Protein AF-A0A8S3A3T6-F1 (afdb_monomer)

Secondary structure (DSSP, 8-state):
--S---------TT-TT---HHHHHHHHHHHHHH-SEEEEEEESS--HHHHHHHHHHHHHHHH--S---SS-EEEEEEET-S---HHHHHHHHHHHHHHHHHTT-BTTBB--GGGEEE---S-EEEPPSTT-TTSPPEEE---------

Nearest PDB structures (foldseek):
  7e5a-assembly1_B  TM=6.640E-01  e=2.568E-02  Homo sapiens
  7qtt-assembly1_N  TM=4.941E-01  e=3.388E+00  Homo sapiens
  5l7l-assembly1_A  TM=3.842E-01  e=5.665E+00  Dehalococcoides mccartyi BTF08
  8x2l-assembly1_B  TM=3.879E-01  e=7.325E+00  Homo sapiens
  7c7a-assembly1_J  TM=3.694E-01  e=8.329E+00  Saccharomyces cerevisiae S288C

Structure (mmCIF, N/CA/C/O backbone):
data_AF-A0A8S3A3T6-F1
#
_entry.id   AF-A0A8S3A3T6-F1
#
loop_
_atom_site.group_PDB
_atom_site.id
_atom_site.type_symbol
_atom_site.label_atom_id
_atom_site.label_alt_id
_atom_site.label_comp_id
_atom_site.label_asym_id
_atom_site.label_entity_id
_atom_site.label_seq_id
_atom_site.pdbx_PDB_ins_code
_atom_site.Cartn_x
_atom_site.Cartn_y
_atom_site.Cartn_z
_atom_site.occupancy
_atom_site.B_iso_or_equiv
_atom_site.auth_seq_id
_atom_site.auth_comp_id
_atom_site.auth_asym_id
_atom_site.auth_atom_id
_atom_site.pdbx_PDB_model_num
ATOM 1 N N . ASP A 1 1 ? -7.242 -22.668 9.723 1.00 53.28 1 ASP A N 1
ATOM 2 C CA . ASP A 1 1 ? -8.070 -23.139 8.603 1.00 53.28 1 ASP A CA 1
ATOM 3 C C . ASP A 1 1 ? -8.891 -21.990 8.065 1.00 53.28 1 ASP A C 1
ATOM 5 O O . ASP A 1 1 ? -9.533 -21.298 8.845 1.00 53.28 1 ASP A O 1
ATOM 9 N N . PHE A 1 2 ? -8.773 -21.725 6.766 1.00 68.12 2 PHE A N 1
ATOM 10 C CA . PHE A 1 2 ? -9.638 -20.788 6.054 1.00 68.12 2 PHE A CA 1
ATOM 11 C C . PHE A 1 2 ? -10.527 -21.615 5.136 1.00 68.12 2 PHE A C 1
ATOM 13 O O . PHE A 1 2 ? -10.007 -22.382 4.328 1.00 68.12 2 PHE A O 1
ATOM 20 N N . ASP A 1 3 ? -11.840 -21.450 5.248 1.00 84.44 3 ASP A N 1
ATOM 21 C CA . ASP A 1 3 ? -12.781 -22.205 4.417 1.00 84.44 3 ASP A CA 1
ATOM 22 C C . ASP A 1 3 ? -12.805 -21.681 2.971 1.00 84.44 3 ASP A C 1
ATOM 24 O O . ASP A 1 3 ? -13.040 -22.442 2.035 1.00 84.44 3 ASP A O 1
ATOM 28 N N . TYR A 1 4 ? -12.511 -20.386 2.780 1.00 89.62 4 TYR A N 1
ATOM 29 C CA . TYR A 1 4 ? -12.504 -19.716 1.479 1.00 89.62 4 TYR A CA 1
ATOM 30 C C . TYR A 1 4 ? -11.440 -18.614 1.419 1.00 89.62 4 TYR A C 1
ATOM 32 O O . TYR A 1 4 ? -11.256 -17.858 2.373 1.00 89.62 4 TYR A O 1
ATOM 40 N N . ILE A 1 5 ? -10.775 -18.492 0.267 1.00 91.75 5 ILE A N 1
ATOM 41 C CA . ILE A 1 5 ? -9.868 -17.385 -0.055 1.00 91.75 5 ILE A CA 1
ATOM 42 C C . ILE A 1 5 ? -10.550 -16.532 -1.125 1.00 91.75 5 ILE A C 1
ATOM 44 O O . ILE A 1 5 ? -10.860 -17.026 -2.208 1.00 91.75 5 ILE A O 1
ATOM 48 N N . MET A 1 6 ? -10.784 -15.254 -0.824 1.00 92.81 6 MET A N 1
ATOM 49 C CA . MET A 1 6 ? -11.282 -14.272 -1.787 1.00 92.81 6 MET A CA 1
ATOM 50 C C . MET A 1 6 ? -10.114 -13.425 -2.284 1.00 92.81 6 MET A C 1
ATOM 52 O O . MET A 1 6 ? -9.384 -12.847 -1.481 1.00 92.81 6 MET A O 1
ATOM 56 N N . ILE A 1 7 ? -9.963 -13.336 -3.604 1.00 94.81 7 ILE A N 1
ATOM 57 C CA . ILE A 1 7 ? -8.962 -12.489 -4.255 1.00 94.81 7 ILE A CA 1
ATOM 58 C C . ILE A 1 7 ? -9.709 -11.371 -4.972 1.00 94.81 7 ILE A C 1
ATOM 60 O O . ILE A 1 7 ? -10.606 -11.636 -5.771 1.00 94.81 7 ILE A O 1
ATOM 64 N N . ILE A 1 8 ? -9.346 -10.130 -4.661 1.00 94.50 8 ILE A N 1
ATOM 65 C CA . ILE A 1 8 ? -9.855 -8.937 -5.332 1.00 94.50 8 ILE A CA 1
ATOM 66 C C . ILE A 1 8 ? -8.700 -8.380 -6.152 1.00 94.50 8 ILE A C 1
ATOM 68 O O . ILE A 1 8 ? -7.690 -7.969 -5.585 1.00 94.50 8 ILE A O 1
ATOM 72 N N . ASP A 1 9 ? -8.858 -8.384 -7.469 1.00 92.00 9 ASP A N 1
ATOM 73 C CA . ASP A 1 9 ? -7.919 -7.745 -8.381 1.00 92.00 9 ASP A CA 1
ATOM 74 C C . ASP A 1 9 ? -8.478 -6.387 -8.813 1.00 92.00 9 ASP A C 1
ATOM 76 O O . ASP A 1 9 ? -9.647 -6.276 -9.197 1.00 92.00 9 ASP A O 1
ATOM 80 N N . THR A 1 10 ? -7.665 -5.342 -8.692 1.00 89.12 10 THR A N 1
ATOM 81 C CA . THR A 1 10 ? -8.074 -3.964 -8.971 1.00 89.12 10 THR A CA 1
ATOM 82 C C . THR A 1 10 ? -7.145 -3.337 -9.993 1.00 89.12 10 THR A C 1
ATOM 84 O O . THR A 1 10 ? -5.945 -3.229 -9.755 1.00 89.12 10 THR A O 1
ATOM 87 N N . GLU A 1 11 ? -7.714 -2.840 -11.085 1.00 80.50 11 GLU A N 1
ATOM 88 C CA . GLU A 1 11 ? -6.982 -2.140 -12.140 1.00 80.50 11 GLU A CA 1
ATOM 89 C C . GLU A 1 11 ? -7.053 -0.614 -11.972 1.00 80.50 11 GLU A C 1
ATOM 91 O O . GLU A 1 11 ? -8.098 -0.059 -11.619 1.00 80.50 11 GLU A O 1
ATOM 96 N N . GLY A 1 12 ? -5.968 0.077 -12.334 1.00 65.88 12 GLY A N 1
ATOM 97 C CA . GLY A 1 12 ? -6.031 1.494 -12.713 1.00 65.88 12 GLY A CA 1
ATOM 98 C C . GLY A 1 12 ? -6.004 2.543 -11.597 1.00 65.88 12 GLY A C 1
ATOM 99 O O . GLY A 1 12 ? -6.518 3.638 -11.818 1.00 65.88 12 GLY A O 1
ATOM 100 N N . LEU A 1 13 ? -5.384 2.263 -10.446 1.00 70.12 13 LEU A N 1
ATOM 101 C CA . LEU A 1 13 ? -5.111 3.302 -9.442 1.00 70.12 13 LEU A CA 1
ATOM 102 C C . LEU A 1 13 ? -4.164 4.380 -9.999 1.00 70.12 13 LEU A C 1
ATOM 104 O O . LEU A 1 13 ? -3.124 4.058 -10.574 1.00 70.12 13 LEU A O 1
ATOM 108 N N . LEU A 1 14 ? -4.489 5.657 -9.771 1.00 65.12 14 LEU A N 1
ATOM 109 C CA . LEU A 1 14 ? -3.686 6.834 -10.133 1.00 65.12 14 LEU A CA 1
ATOM 110 C C . LEU A 1 14 ? -3.376 6.955 -11.638 1.00 65.12 14 LEU A C 1
ATOM 112 O O . LEU A 1 14 ? -2.388 7.586 -12.025 1.00 65.12 14 LEU A O 1
ATOM 116 N N . GLY A 1 15 ? -4.206 6.358 -12.496 1.00 63.78 15 GLY A N 1
ATOM 117 C CA . GLY A 1 15 ? -4.046 6.439 -13.945 1.00 63.78 15 GLY A CA 1
ATOM 118 C C . GLY A 1 15 ? -4.244 7.866 -14.463 1.00 63.78 15 GLY A C 1
ATOM 119 O O . GLY A 1 15 ? -5.247 8.506 -14.164 1.00 63.78 15 GLY A O 1
ATOM 120 N N . VAL A 1 16 ? -3.315 8.350 -15.296 1.00 56.22 16 VAL A N 1
ATOM 121 C CA . VAL A 1 16 ? -3.368 9.696 -15.913 1.00 56.22 16 VAL A CA 1
ATOM 122 C C . VAL A 1 16 ? -4.637 9.898 -16.754 1.00 56.22 16 VAL A C 1
ATOM 124 O O . VAL A 1 16 ? -5.108 11.020 -16.905 1.00 56.22 16 VAL A O 1
ATOM 127 N N . GLU A 1 17 ? -5.212 8.811 -17.271 1.00 56.53 17 GLU A N 1
ATOM 128 C CA . GLU A 1 17 ? -6.411 8.835 -18.116 1.00 56.53 17 GLU A CA 1
ATOM 129 C C . GLU A 1 17 ? -7.727 8.955 -17.331 1.00 56.53 17 GLU A C 1
ATOM 131 O O . GLU A 1 17 ? -8.784 9.137 -17.934 1.00 56.53 17 GLU A O 1
ATOM 136 N N . ARG A 1 18 ? -7.694 8.862 -15.994 1.00 58.00 18 ARG A N 1
ATOM 137 C CA . ARG A 1 18 ? -8.879 9.017 -15.142 1.00 58.00 18 ARG A CA 1
ATOM 138 C C . ARG A 1 18 ? -8.795 10.332 -14.375 1.00 58.00 18 ARG A C 1
ATOM 140 O O . ARG A 1 18 ? -8.003 10.483 -13.452 1.00 58.00 18 ARG A O 1
ATOM 147 N N . GLU A 1 19 ? -9.648 11.287 -14.740 1.00 59.81 19 GLU A N 1
ATOM 148 C CA . GLU A 1 19 ? -9.739 12.584 -14.049 1.00 59.81 19 GLU A CA 1
ATOM 149 C C . GLU A 1 19 ? -10.332 12.471 -12.628 1.00 59.81 19 GLU A C 1
ATOM 151 O O . GLU A 1 19 ? -10.165 13.380 -11.810 1.00 59.81 19 GLU A O 1
ATOM 156 N N . ASP A 1 20 ? -10.995 11.355 -12.302 1.00 75.31 20 ASP A N 1
ATOM 157 C CA . ASP A 1 20 ? -11.703 11.179 -11.033 1.00 75.31 20 ASP A CA 1
ATOM 158 C C . ASP A 1 20 ? -10.838 10.527 -9.941 1.00 75.31 20 ASP A C 1
ATOM 160 O O . ASP A 1 20 ? -10.837 9.312 -9.730 1.00 75.31 20 ASP A O 1
ATOM 164 N N . LYS A 1 21 ? -10.142 11.372 -9.175 1.00 76.12 21 LYS A N 1
ATOM 165 C CA . LYS A 1 21 ? -9.374 10.963 -7.987 1.00 76.12 21 LYS A CA 1
ATOM 166 C C . LYS A 1 21 ? -10.244 10.439 -6.839 1.00 76.12 21 LYS A C 1
ATOM 168 O O . LYS A 1 21 ? -9.706 9.823 -5.918 1.00 76.12 21 LYS A O 1
ATOM 173 N N . GLU A 1 22 ? -11.550 10.715 -6.814 1.00 82.12 22 GLU A N 1
ATOM 174 C CA . GLU A 1 22 ? -12.421 10.166 -5.771 1.00 82.12 22 GLU A CA 1
ATOM 175 C C . GLU A 1 22 ? -12.692 8.685 -5.986 1.00 82.12 22 GLU A C 1
ATOM 177 O O . GLU A 1 22 ? -12.786 7.946 -5.005 1.00 82.12 22 GLU A O 1
ATOM 182 N N . PHE A 1 23 ? -12.785 8.246 -7.241 1.00 84.81 23 PHE A N 1
ATOM 183 C CA . PHE A 1 23 ? -12.968 6.836 -7.561 1.00 84.81 23 PHE A CA 1
ATOM 184 C C . PHE A 1 23 ? -11.854 5.977 -6.947 1.00 84.81 23 PHE A C 1
ATOM 186 O O . PHE A 1 23 ? -12.144 5.040 -6.203 1.00 84.81 23 PHE A O 1
ATOM 193 N N . ASP A 1 24 ? -10.593 6.355 -7.167 1.00 84.44 24 ASP A N 1
ATOM 194 C CA . ASP A 1 24 ? -9.431 5.638 -6.628 1.00 84.44 24 ASP A CA 1
ATOM 195 C C . ASP A 1 24 ? -9.449 5.594 -5.100 1.00 84.44 24 ASP A C 1
ATOM 197 O O . ASP A 1 24 ? -9.215 4.550 -4.495 1.00 84.44 24 ASP A O 1
ATOM 201 N N . ARG A 1 25 ? -9.801 6.713 -4.455 1.00 87.56 25 ARG A N 1
ATOM 202 C CA . ARG A 1 25 ? -9.928 6.772 -2.991 1.00 87.56 25 ARG A CA 1
ATOM 203 C C . ARG A 1 25 ? -11.007 5.826 -2.481 1.00 87.56 25 ARG A C 1
ATOM 205 O O . ARG A 1 25 ? -10.781 5.126 -1.500 1.00 87.56 25 ARG A O 1
ATOM 212 N N . ARG A 1 26 ? -12.173 5.785 -3.133 1.00 89.44 26 ARG A N 1
ATOM 213 C CA . ARG A 1 26 ? -13.272 4.882 -2.754 1.00 89.44 26 ARG A CA 1
ATOM 214 C C . ARG A 1 26 ? -12.880 3.421 -2.956 1.00 89.44 26 ARG A C 1
ATOM 216 O O . ARG A 1 26 ? -13.207 2.597 -2.107 1.00 89.44 26 ARG A O 1
ATOM 223 N N . LEU A 1 27 ? -12.154 3.114 -4.030 1.00 90.81 27 LEU A N 1
ATOM 224 C CA . LEU A 1 27 ? -11.655 1.771 -4.312 1.00 90.81 27 LEU A CA 1
ATOM 2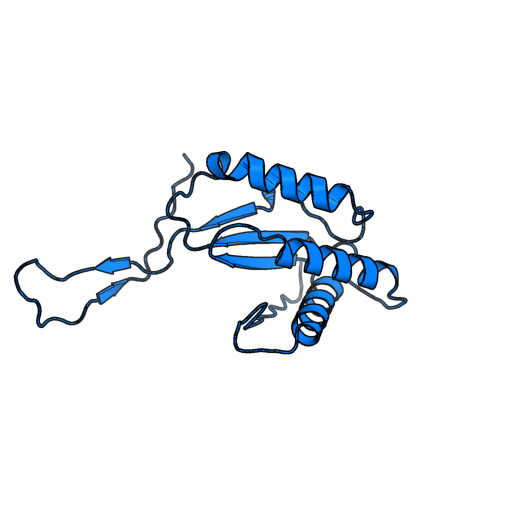25 C C . LEU A 1 27 ? -10.632 1.319 -3.262 1.00 90.81 27 LEU A C 1
ATOM 227 O O . LEU A 1 27 ? -10.777 0.240 -2.696 1.00 90.81 27 LEU A O 1
ATOM 231 N N . VAL A 1 28 ? -9.651 2.165 -2.934 1.00 90.88 28 VAL A N 1
ATOM 232 C CA . VAL A 1 28 ? -8.656 1.871 -1.889 1.00 90.88 28 VAL A CA 1
ATOM 233 C C . VAL A 1 28 ? -9.317 1.728 -0.522 1.00 90.88 28 VAL A C 1
ATOM 235 O O . VAL A 1 28 ? -9.027 0.772 0.196 1.00 90.88 28 VAL A O 1
ATOM 238 N N . LEU A 1 29 ? -10.244 2.624 -0.173 1.00 91.69 29 LEU A N 1
ATOM 239 C CA . LEU A 1 29 ? -11.015 2.534 1.066 1.00 91.69 29 LEU A CA 1
ATOM 240 C C . LEU A 1 29 ? -11.801 1.221 1.148 1.00 91.69 29 LEU A C 1
ATOM 242 O O . LEU A 1 29 ? -11.778 0.564 2.187 1.00 91.69 29 LEU A O 1
ATOM 246 N N . PHE A 1 30 ? -12.462 0.822 0.058 1.00 92.50 30 PHE A N 1
ATOM 247 C CA . PHE A 1 30 ? -13.174 -0.450 -0.023 1.00 92.50 30 PHE A CA 1
ATOM 248 C C . PHE A 1 30 ? -12.226 -1.630 0.208 1.00 92.50 30 PHE A C 1
ATOM 250 O O . PHE A 1 30 ? -12.487 -2.439 1.096 1.00 92.50 30 PHE A O 1
ATOM 257 N N . CYS A 1 31 ? -11.099 -1.693 -0.511 1.00 93.69 31 CYS A N 1
ATOM 258 C CA . CYS A 1 31 ? -10.113 -2.763 -0.358 1.00 93.69 31 CYS A CA 1
ATOM 259 C C . CYS A 1 31 ? -9.590 -2.861 1.080 1.00 93.69 31 CYS A C 1
ATOM 261 O O . CYS A 1 31 ? -9.534 -3.960 1.629 1.00 93.69 31 CYS A O 1
ATOM 263 N N . LEU A 1 32 ? -9.274 -1.731 1.717 1.00 92.56 32 LEU A N 1
ATOM 264 C CA . LEU A 1 32 ? -8.836 -1.705 3.115 1.00 92.56 32 LEU A CA 1
ATOM 265 C C . LEU A 1 32 ? -9.945 -2.128 4.091 1.00 92.56 32 LEU A C 1
ATOM 267 O O . LEU A 1 32 ? -9.662 -2.757 5.105 1.00 92.56 32 LEU A O 1
ATOM 271 N N . ALA A 1 33 ? -11.207 -1.800 3.811 1.00 93.12 33 ALA A N 1
ATOM 272 C CA . ALA A 1 33 ? -12.320 -2.143 4.692 1.00 93.12 33 ALA A CA 1
ATOM 273 C C . ALA A 1 33 ? -12.676 -3.639 4.668 1.00 93.12 33 ALA A C 1
ATOM 275 O O . ALA A 1 33 ? -13.151 -4.160 5.678 1.00 93.12 33 ALA A O 1
ATOM 276 N N . VAL A 1 34 ? -12.485 -4.326 3.536 1.00 93.81 34 VAL A N 1
ATOM 277 C CA . VAL A 1 34 ? -12.968 -5.709 3.343 1.00 93.81 34 VAL A CA 1
ATOM 278 C C . VAL A 1 34 ? -11.871 -6.773 3.341 1.00 93.81 34 VAL A C 1
ATOM 280 O O . VAL A 1 34 ? -12.188 -7.960 3.407 1.00 93.81 34 VAL A O 1
ATOM 283 N N . SER A 1 35 ? -10.597 -6.382 3.269 1.00 94.88 35 SER A N 1
ATOM 284 C CA . SER A 1 35 ? -9.486 -7.325 3.093 1.00 94.88 35 SER A CA 1
ATOM 285 C C . SER A 1 35 ? -8.683 -7.505 4.375 1.00 94.88 35 SER A C 1
ATOM 287 O O . SER A 1 35 ? -8.401 -6.544 5.077 1.00 94.88 35 SER A O 1
ATOM 289 N N . HIS A 1 36 ? -8.250 -8.733 4.656 1.00 93.62 36 HIS A N 1
ATOM 290 C CA . HIS A 1 36 ? -7.269 -9.016 5.717 1.00 93.62 36 HIS A CA 1
ATOM 291 C C . HIS A 1 36 ? -5.846 -8.647 5.292 1.00 93.62 36 HIS A C 1
ATOM 293 O O . HIS A 1 36 ? -5.021 -8.263 6.119 1.00 93.62 36 HIS A O 1
ATOM 299 N N . LEU A 1 37 ? -5.582 -8.752 3.991 1.00 93.88 37 LEU A N 1
ATOM 300 C CA . LEU A 1 37 ? -4.313 -8.443 3.362 1.00 93.88 37 LEU A CA 1
ATOM 301 C C . LEU A 1 37 ? -4.584 -7.615 2.108 1.00 93.88 37 LEU A C 1
ATOM 303 O O . LEU A 1 37 ? -5.431 -7.983 1.296 1.00 93.88 37 LEU A O 1
ATOM 307 N N . VAL A 1 38 ? -3.863 -6.508 1.953 1.00 94.12 38 VAL A N 1
ATOM 308 C CA . VAL A 1 38 ? -3.924 -5.638 0.775 1.00 94.12 38 VAL A CA 1
ATOM 309 C C . VAL A 1 38 ? -2.531 -5.542 0.171 1.00 94.12 38 VAL A C 1
ATOM 311 O O . VAL A 1 38 ? -1.567 -5.251 0.874 1.00 94.12 38 VAL A O 1
ATOM 314 N N . ILE A 1 39 ? -2.426 -5.771 -1.136 1.00 93.12 39 ILE A N 1
ATOM 315 C CA . ILE A 1 39 ? -1.170 -5.658 -1.880 1.00 93.12 39 ILE A CA 1
ATOM 316 C C . ILE A 1 39 ? -1.233 -4.396 -2.731 1.00 93.12 39 ILE A C 1
ATOM 318 O O . ILE A 1 39 ? -2.042 -4.292 -3.648 1.00 93.12 39 ILE A O 1
ATOM 322 N N . VAL A 1 40 ? -0.360 -3.440 -2.440 1.00 90.00 40 VAL A N 1
ATOM 323 C CA . VAL A 1 40 ? -0.178 -2.232 -3.239 1.00 90.00 40 VAL A CA 1
ATOM 324 C C . VAL A 1 40 ? 0.987 -2.466 -4.190 1.00 90.00 40 VAL A C 1
ATOM 326 O O . VAL A 1 40 ? 2.153 -2.364 -3.809 1.00 90.00 40 VAL A O 1
ATOM 329 N N . ASN A 1 41 ? 0.663 -2.811 -5.434 1.00 87.88 41 ASN A N 1
ATOM 330 C CA . ASN A 1 41 ? 1.641 -2.972 -6.502 1.00 87.88 41 ASN A CA 1
ATOM 331 C C . ASN A 1 41 ? 1.906 -1.635 -7.192 1.00 87.88 41 ASN A C 1
ATOM 333 O O . ASN A 1 41 ? 0.979 -0.979 -7.665 1.00 87.88 41 ASN A O 1
ATOM 337 N N . MET A 1 42 ? 3.172 -1.238 -7.270 1.00 82.75 42 MET A N 1
ATOM 338 C CA . MET A 1 42 ? 3.545 0.046 -7.843 1.00 82.75 42 MET A CA 1
ATOM 339 C C . MET A 1 42 ? 4.904 0.001 -8.534 1.00 82.75 42 MET A C 1
ATOM 341 O O . MET A 1 42 ? 5.826 -0.675 -8.089 1.00 82.75 42 MET A O 1
ATOM 345 N N . ILE A 1 43 ? 5.034 0.751 -9.626 1.00 79.44 43 ILE A N 1
ATOM 346 C CA . ILE A 1 43 ? 6.301 0.926 -10.341 1.00 79.44 43 ILE A CA 1
ATOM 347 C C . ILE A 1 43 ? 6.984 2.186 -9.805 1.00 79.44 43 ILE A C 1
ATOM 349 O O . ILE A 1 43 ? 6.359 3.242 -9.710 1.00 79.44 43 ILE A O 1
ATOM 353 N N . GLY A 1 44 ? 8.278 2.089 -9.495 1.00 71.88 44 GLY A N 1
ATOM 354 C CA . GLY A 1 44 ? 9.082 3.231 -9.054 1.00 71.88 44 GLY A CA 1
ATOM 355 C C . GLY A 1 44 ? 9.138 3.402 -7.535 1.00 71.88 44 GLY A C 1
ATOM 356 O O . GLY A 1 44 ? 9.309 2.435 -6.794 1.00 71.88 44 GLY A O 1
ATOM 357 N N . GLU A 1 45 ? 9.106 4.646 -7.067 1.00 68.62 45 GLU A N 1
ATOM 358 C CA . GLU A 1 45 ? 9.224 5.003 -5.648 1.00 68.62 45 GLU A CA 1
ATOM 359 C C . GLU A 1 45 ? 7.872 5.376 -5.055 1.00 68.62 45 GLU A C 1
ATOM 361 O O . GLU A 1 45 ? 6.982 5.857 -5.761 1.00 68.62 45 GLU A O 1
ATOM 366 N N . VAL A 1 46 ? 7.717 5.163 -3.747 1.00 68.56 46 VAL A N 1
ATOM 367 C CA . VAL A 1 46 ? 6.511 5.585 -3.031 1.00 68.56 46 VAL A CA 1
ATOM 368 C C . VAL A 1 46 ? 6.416 7.100 -3.104 1.00 68.56 46 VAL A C 1
ATOM 370 O O . VAL A 1 46 ? 7.221 7.825 -2.524 1.00 68.56 46 VAL A O 1
ATOM 373 N N . ASN A 1 47 ? 5.432 7.572 -3.862 1.00 71.12 47 ASN A N 1
ATOM 374 C CA . ASN A 1 47 ? 5.206 8.989 -4.069 1.00 71.12 47 ASN A CA 1
ATOM 375 C C . ASN A 1 47 ? 4.287 9.569 -2.979 1.00 71.12 47 ASN A C 1
ATOM 377 O O . ASN A 1 47 ? 3.500 8.866 -2.340 1.00 71.12 47 ASN A O 1
ATOM 381 N N . GLU A 1 48 ? 4.347 10.889 -2.792 1.00 75.50 48 GLU A N 1
ATOM 382 C CA . GLU A 1 48 ? 3.488 11.599 -1.828 1.00 75.50 48 GLU A CA 1
ATOM 383 C C . GLU A 1 48 ? 1.986 11.433 -2.141 1.00 75.50 48 GLU A C 1
ATOM 385 O O . GLU A 1 48 ? 1.143 11.560 -1.251 1.00 75.50 48 GLU A O 1
ATOM 390 N N . SER A 1 49 ? 1.631 11.102 -3.391 1.00 77.56 49 SER A N 1
ATOM 391 C CA . SER A 1 49 ? 0.245 10.841 -3.799 1.00 77.56 49 SER A CA 1
ATOM 392 C C . SER A 1 49 ? -0.322 9.591 -3.123 1.00 77.56 49 SER A C 1
ATOM 394 O O . SER A 1 49 ? -1.407 9.647 -2.544 1.00 77.56 49 SER A O 1
ATOM 396 N N . LEU A 1 50 ? 0.417 8.478 -3.150 1.00 78.81 50 LEU A N 1
ATOM 397 C CA . LEU A 1 50 ? 0.021 7.231 -2.498 1.00 78.81 50 LEU A CA 1
ATOM 398 C C . LEU A 1 50 ? -0.069 7.408 -0.981 1.00 78.81 50 LEU A C 1
ATOM 400 O O . LEU A 1 50 ? -1.049 6.984 -0.371 1.00 78.81 50 LEU A O 1
ATOM 404 N N . LYS A 1 51 ? 0.899 8.113 -0.386 1.00 79.94 51 LYS A N 1
ATOM 405 C CA . LYS A 1 51 ? 0.874 8.468 1.038 1.00 79.94 51 LYS A CA 1
ATOM 406 C C . LYS A 1 51 ? -0.388 9.250 1.402 1.00 79.94 51 LYS A C 1
ATOM 408 O O . LYS A 1 51 ? -1.120 8.844 2.297 1.00 79.94 51 LYS A O 1
ATOM 413 N N . THR A 1 52 ? -0.688 10.318 0.664 1.00 82.75 52 THR A N 1
ATOM 414 C CA . THR A 1 52 ? -1.890 11.135 0.895 1.00 82.75 52 THR A CA 1
ATOM 415 C C . THR A 1 52 ? -3.167 10.303 0.770 1.00 82.75 52 THR A C 1
ATOM 417 O O . THR A 1 52 ? -4.084 10.440 1.577 1.00 82.75 52 THR A O 1
ATOM 420 N N . MET A 1 53 ? -3.234 9.419 -0.229 1.00 85.50 53 MET A N 1
ATOM 421 C CA . MET A 1 53 ? -4.386 8.548 -0.445 1.00 85.50 53 MET A CA 1
ATOM 422 C C . MET A 1 53 ? -4.600 7.579 0.722 1.00 85.50 53 MET A C 1
ATOM 424 O O . MET A 1 53 ? -5.723 7.469 1.210 1.00 85.50 53 MET A O 1
ATOM 428 N N . LEU A 1 54 ? -3.540 6.923 1.200 1.00 84.75 54 LEU A N 1
ATOM 429 C CA . LEU A 1 54 ? -3.619 5.993 2.328 1.00 84.75 54 LEU A CA 1
ATOM 430 C C . LEU A 1 54 ? -4.023 6.695 3.626 1.00 84.75 54 LEU A C 1
ATOM 432 O O . LEU A 1 54 ? -4.900 6.190 4.325 1.00 84.75 54 LEU A O 1
ATOM 436 N N . THR A 1 55 ? -3.461 7.874 3.907 1.00 84.44 55 THR A N 1
ATOM 437 C CA . THR A 1 55 ? -3.847 8.682 5.073 1.00 84.44 55 THR A CA 1
ATOM 438 C C . THR A 1 55 ? -5.339 9.017 5.043 1.00 84.44 55 THR A C 1
ATOM 440 O O . THR A 1 55 ? -6.052 8.734 6.002 1.00 84.44 55 THR A O 1
ATOM 443 N N . LEU A 1 56 ? -5.848 9.530 3.916 1.00 86.31 56 LEU A N 1
ATOM 444 C CA . LEU A 1 56 ? -7.270 9.870 3.773 1.00 86.31 56 LEU A CA 1
ATOM 445 C C . LEU A 1 56 ? -8.188 8.650 3.923 1.00 86.31 56 LEU A C 1
ATOM 447 O O . LEU A 1 56 ? -9.261 8.742 4.525 1.00 86.31 56 LEU A O 1
ATOM 451 N N . CYS A 1 57 ? -7.786 7.504 3.369 1.00 88.69 57 CYS A N 1
ATOM 452 C CA . CYS A 1 57 ? -8.571 6.279 3.481 1.00 88.69 57 CYS A CA 1
ATOM 453 C C . CYS A 1 57 ? -8.613 5.786 4.927 1.00 88.69 57 CYS A C 1
ATOM 455 O O . CYS A 1 57 ? -9.675 5.420 5.416 1.00 88.69 57 CYS A O 1
ATOM 457 N N . ALA A 1 58 ? -7.497 5.826 5.644 1.00 85.25 58 ALA A N 1
ATOM 458 C CA . ALA A 1 58 ? -7.458 5.417 7.038 1.00 85.25 58 ALA A CA 1
ATOM 459 C C . ALA A 1 58 ? -8.254 6.346 7.967 1.00 85.25 58 ALA A C 1
ATOM 461 O O . ALA A 1 58 ? -8.974 5.857 8.840 1.00 85.25 58 ALA A O 1
ATOM 462 N N . ASP A 1 59 ? -8.212 7.660 7.736 1.00 85.38 59 ASP A N 1
ATOM 463 C CA . ASP A 1 59 ? -9.084 8.612 8.435 1.00 85.38 59 ASP A CA 1
ATOM 464 C C . ASP A 1 59 ? -10.565 8.303 8.170 1.00 85.38 59 ASP A C 1
ATOM 466 O O . ASP A 1 59 ? -11.394 8.338 9.083 1.00 85.38 59 ASP A O 1
ATOM 470 N N . SER A 1 60 ? -10.899 7.929 6.932 1.00 88.62 60 SER A N 1
ATOM 471 C CA . SER A 1 60 ? -12.256 7.515 6.559 1.00 88.62 60 SER A CA 1
ATOM 472 C C . SER A 1 60 ? -12.660 6.203 7.245 1.00 88.62 60 SER A C 1
ATOM 474 O O . SER A 1 60 ? -13.775 6.100 7.756 1.00 88.62 60 SER A O 1
ATOM 476 N N . LEU A 1 61 ? -11.752 5.223 7.351 1.00 87.25 61 LEU A N 1
ATOM 477 C CA . LEU A 1 61 ? -11.976 3.970 8.089 1.00 87.25 61 LEU A CA 1
ATOM 478 C C . LEU A 1 61 ? -12.248 4.208 9.578 1.00 87.25 61 LEU A C 1
ATOM 480 O O . LEU A 1 61 ? -13.035 3.476 10.180 1.00 87.25 61 LEU A O 1
ATOM 484 N N . LYS A 1 62 ? -11.612 5.220 10.180 1.00 84.44 62 LYS A N 1
ATOM 485 C CA . LYS A 1 62 ? -11.838 5.599 11.582 1.00 84.44 62 LYS A CA 1
ATOM 486 C C . LYS A 1 62 ? -13.252 6.139 11.811 1.00 84.44 62 LYS A C 1
ATOM 488 O O . LYS A 1 62 ? -13.813 5.933 12.882 1.00 84.44 62 LYS A O 1
ATOM 493 N N . GLN A 1 63 ? -13.827 6.806 10.811 1.00 85.44 63 GLN A N 1
ATOM 494 C CA . GLN A 1 63 ? -15.166 7.406 10.871 1.00 85.44 63 GLN A CA 1
ATOM 495 C C . GLN A 1 63 ? -16.286 6.443 10.447 1.00 85.44 63 GLN A C 1
ATOM 497 O O . GLN A 1 63 ? -17.465 6.723 10.668 1.00 85.44 63 GLN A O 1
ATOM 502 N N . MET A 1 64 ? -15.943 5.311 9.831 1.00 83.44 64 MET A N 1
ATOM 503 C CA . MET A 1 64 ? -16.914 4.313 9.395 1.00 83.44 64 MET A CA 1
ATOM 504 C C . MET A 1 64 ? -17.564 3.601 10.589 1.00 83.44 64 MET A C 1
ATOM 506 O O . MET A 1 64 ? -16.945 2.772 11.249 1.00 83.44 64 MET A O 1
ATOM 510 N N . ASN A 1 65 ? -18.858 3.849 10.800 1.00 77.50 65 ASN A N 1
ATOM 511 C CA . ASN A 1 65 ? -19.699 3.142 11.777 1.00 77.50 65 ASN A CA 1
ATOM 512 C C . ASN A 1 65 ? -20.299 1.843 11.205 1.00 77.50 65 ASN A C 1
ATOM 514 O O . ASN A 1 65 ? -21.487 1.569 11.365 1.00 77.50 65 ASN A O 1
ATOM 518 N N . VAL A 1 66 ? -19.495 1.054 10.492 1.00 83.06 66 VAL A N 1
ATOM 519 C CA . VAL A 1 66 ? -19.922 -0.220 9.893 1.00 83.06 66 VAL A CA 1
ATOM 520 C C . VAL A 1 66 ? -18.905 -1.319 10.173 1.00 83.06 66 VAL A C 1
ATOM 522 O O . VAL A 1 66 ? -17.742 -1.044 10.471 1.00 83.06 66 VAL A O 1
ATOM 525 N N . ASN A 1 67 ? -19.341 -2.574 10.049 1.00 85.31 67 ASN A N 1
ATOM 526 C CA . ASN A 1 67 ? -18.445 -3.721 10.150 1.00 85.31 67 ASN A CA 1
ATOM 527 C C . ASN A 1 67 ? -17.397 -3.668 9.035 1.00 85.31 67 ASN A C 1
ATOM 529 O O . ASN A 1 67 ? -17.730 -3.522 7.859 1.00 85.31 67 ASN A O 1
ATOM 533 N N . ARG A 1 68 ? -16.135 -3.816 9.427 1.00 89.62 68 ARG A N 1
ATOM 534 C CA . ARG A 1 68 ? -14.973 -3.876 8.543 1.00 89.62 68 ARG A CA 1
ATOM 535 C C . ARG A 1 68 ? -13.942 -4.829 9.122 1.00 89.62 68 ARG A C 1
ATOM 537 O O . ARG A 1 68 ? -13.999 -5.155 10.310 1.00 89.62 68 ARG A O 1
ATOM 544 N N . VAL A 1 69 ? -12.987 -5.232 8.299 1.00 89.06 69 VAL A N 1
ATOM 545 C CA . VAL A 1 69 ? -11.831 -5.982 8.774 1.00 89.06 69 VAL A CA 1
ATOM 546 C C . VAL A 1 69 ? -11.027 -5.098 9.737 1.00 89.06 69 VAL A C 1
ATOM 548 O O . VAL A 1 69 ? -10.702 -3.951 9.401 1.00 89.06 69 VAL A O 1
ATOM 551 N N . PRO A 1 70 ? -10.736 -5.584 10.956 1.00 83.44 70 PRO A N 1
ATOM 552 C CA . PRO A 1 70 ? -9.893 -4.854 11.883 1.00 83.44 70 PRO A CA 1
ATOM 553 C C . PRO A 1 70 ? -8.454 -4.883 11.369 1.00 83.44 70 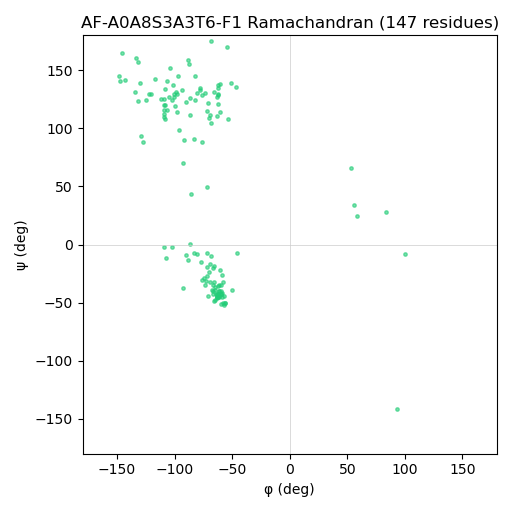PRO A C 1
ATOM 555 O O . PRO A 1 70 ? -7.875 -5.951 11.203 1.00 83.44 70 PRO A O 1
ATOM 558 N N . GLN A 1 71 ? -7.891 -3.697 11.143 1.00 88.94 71 GLN A N 1
ATOM 559 C CA . GLN A 1 71 ? -6.463 -3.492 10.903 1.00 88.94 71 GLN A CA 1
ATOM 560 C C . GLN A 1 71 ? -5.862 -4.369 9.772 1.00 88.94 71 GLN A C 1
ATOM 562 O O . GLN A 1 71 ? -5.012 -5.215 10.045 1.00 88.94 71 GLN A O 1
ATOM 567 N N . PRO A 1 72 ? -6.272 -4.175 8.498 1.00 91.62 72 PRO A N 1
ATOM 568 C CA . PRO A 1 72 ? -5.677 -4.854 7.341 1.00 91.62 72 PRO A CA 1
ATOM 569 C C . PRO A 1 72 ? -4.150 -4.741 7.307 1.00 91.62 72 PRO A C 1
ATOM 571 O O . PRO A 1 72 ? -3.607 -3.655 7.522 1.00 91.62 72 PRO A O 1
ATOM 574 N N . ILE A 1 73 ? -3.471 -5.834 6.953 1.00 92.12 73 ILE A N 1
ATOM 575 C CA . ILE A 1 73 ? -2.026 -5.833 6.692 1.00 92.12 73 ILE A CA 1
ATOM 576 C C . ILE A 1 73 ? -1.794 -5.346 5.263 1.00 92.12 73 ILE A C 1
ATOM 578 O O . ILE A 1 73 ? -2.334 -5.921 4.316 1.00 92.12 73 ILE A O 1
ATOM 582 N N . VAL A 1 74 ? -0.986 -4.301 5.088 1.00 91.38 74 VAL A N 1
ATOM 583 C CA . VAL A 1 74 ? -0.694 -3.745 3.760 1.00 91.38 74 VAL A CA 1
ATOM 584 C C . VAL A 1 74 ? 0.731 -4.080 3.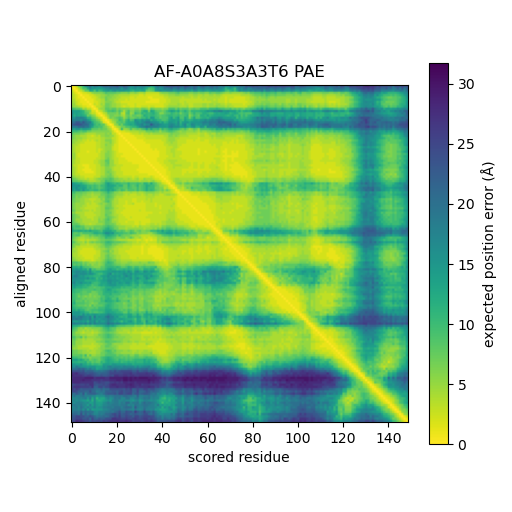354 1.00 91.38 74 VAL A C 1
ATOM 586 O O . VAL A 1 74 ? 1.681 -3.664 4.007 1.00 91.38 74 VAL A O 1
ATOM 589 N N . HIS A 1 75 ? 0.864 -4.797 2.241 1.00 91.88 75 HIS A N 1
ATOM 590 C CA . HIS A 1 75 ? 2.134 -5.082 1.588 1.00 91.88 75 HIS A CA 1
ATOM 591 C C . HIS A 1 75 ? 2.366 -4.121 0.427 1.00 91.88 75 HIS A C 1
ATOM 593 O O . HIS A 1 75 ? 1.503 -3.962 -0.434 1.00 91.88 75 HIS A O 1
ATOM 599 N N . PHE A 1 76 ? 3.552 -3.524 0.363 1.00 88.50 76 PHE A N 1
ATOM 600 C CA . PHE A 1 76 ? 3.979 -2.691 -0.757 1.00 88.50 76 PHE A CA 1
ATOM 601 C C . PHE A 1 76 ? 4.928 -3.474 -1.650 1.00 88.50 76 PHE A C 1
ATOM 603 O O . PHE A 1 76 ? 5.966 -3.949 -1.193 1.00 88.50 76 PHE A O 1
ATOM 610 N N . ILE A 1 77 ? 4.588 -3.575 -2.931 1.00 88.50 77 ILE A N 1
ATOM 611 C CA . ILE A 1 77 ? 5.415 -4.217 -3.948 1.00 88.50 77 ILE A CA 1
ATOM 612 C C . ILE A 1 77 ? 5.988 -3.128 -4.853 1.00 88.50 77 ILE A C 1
ATOM 614 O O . ILE A 1 77 ? 5.275 -2.532 -5.662 1.00 88.50 77 ILE A O 1
ATOM 618 N N . LEU A 1 78 ? 7.287 -2.878 -4.710 1.00 85.44 78 LEU A N 1
ATOM 619 C CA . LEU A 1 78 ? 8.078 -2.005 -5.569 1.00 85.44 78 LEU A CA 1
ATOM 620 C C . LEU A 1 78 ? 8.513 -2.804 -6.800 1.00 85.44 78 LEU A C 1
ATOM 622 O O . LEU A 1 78 ? 9.533 -3.494 -6.799 1.00 85.44 78 LEU A O 1
ATOM 626 N N . ASN A 1 79 ? 7.690 -2.745 -7.836 1.00 83.75 79 ASN A N 1
ATOM 627 C CA . ASN A 1 79 ? 7.811 -3.556 -9.034 1.00 83.75 79 ASN A CA 1
ATOM 628 C C . ASN A 1 79 ? 8.734 -2.9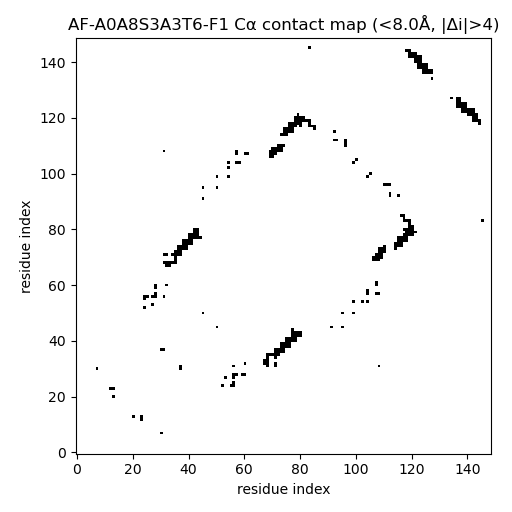06 -10.078 1.00 83.75 79 ASN A C 1
ATOM 630 O O . ASN A 1 79 ? 8.900 -1.683 -10.118 1.00 83.75 79 ASN A O 1
ATOM 634 N N . GLN A 1 80 ? 9.312 -3.738 -10.947 1.00 79.06 80 GLN A N 1
ATOM 635 C CA . GLN A 1 80 ? 10.231 -3.351 -12.022 1.00 79.06 80 GLN A CA 1
ATOM 636 C C . GLN A 1 80 ? 11.450 -2.556 -11.532 1.00 79.06 80 GLN A C 1
ATOM 638 O O . GLN A 1 80 ? 11.960 -1.674 -12.228 1.00 79.06 80 GLN A O 1
ATOM 643 N N . LYS A 1 81 ? 11.938 -2.864 -10.328 1.00 75.12 81 LYS A N 1
ATOM 644 C CA . LYS A 1 81 ? 13.155 -2.247 -9.804 1.00 75.12 81 LYS A CA 1
ATOM 645 C C . LYS A 1 81 ? 14.377 -2.865 -10.485 1.00 75.12 81 LYS A C 1
ATOM 647 O O . LYS A 1 81 ? 14.524 -4.082 -10.532 1.00 75.12 81 LYS A O 1
ATOM 652 N N . ALA A 1 82 ? 15.252 -2.007 -11.014 1.00 68.94 82 ALA A N 1
ATOM 653 C CA . ALA A 1 82 ? 16.550 -2.426 -11.551 1.00 68.94 82 ALA A CA 1
ATOM 654 C C . ALA A 1 82 ? 17.499 -2.889 -10.434 1.00 68.94 82 ALA A C 1
ATOM 656 O O . ALA A 1 82 ? 18.309 -3.785 -10.639 1.00 68.94 82 ALA A O 1
ATOM 657 N N . ASP A 1 83 ? 17.369 -2.277 -9.257 1.00 71.69 83 ASP A N 1
ATOM 658 C CA . ASP A 1 83 ? 18.082 -2.651 -8.047 1.00 71.69 83 ASP A CA 1
ATOM 659 C C . ASP A 1 83 ? 17.112 -3.293 -7.057 1.00 71.69 83 ASP A C 1
ATOM 661 O O . ASP A 1 83 ? 16.199 -2.648 -6.535 1.00 71.69 83 ASP A O 1
ATOM 665 N N . LEU A 1 84 ? 17.309 -4.586 -6.829 1.00 70.62 84 LEU A N 1
ATOM 666 C CA . LEU A 1 84 ? 16.478 -5.394 -5.946 1.00 70.62 84 LEU A CA 1
ATOM 667 C C . LEU A 1 84 ? 16.888 -5.260 -4.478 1.00 70.62 84 LEU A C 1
ATOM 669 O O . LEU A 1 84 ? 16.173 -5.758 -3.610 1.00 70.62 84 LEU A O 1
ATOM 673 N N . ASN A 1 85 ? 18.003 -4.586 -4.177 1.00 74.25 85 ASN A N 1
ATOM 674 C CA . ASN A 1 85 ? 18.462 -4.429 -2.810 1.00 74.25 85 ASN A CA 1
ATOM 675 C C . ASN A 1 85 ? 17.535 -3.480 -2.030 1.00 74.25 85 ASN A C 1
ATOM 677 O O . ASN A 1 85 ? 17.532 -2.259 -2.214 1.00 74.25 85 ASN A O 1
ATOM 681 N N . ILE A 1 86 ? 16.760 -4.056 -1.108 1.00 69.94 86 ILE A N 1
ATOM 682 C CA . ILE A 1 86 ? 15.854 -3.319 -0.218 1.00 69.94 86 ILE A CA 1
ATOM 683 C C . ILE A 1 86 ? 16.622 -2.281 0.611 1.00 69.94 86 ILE A C 1
ATOM 685 O O . ILE A 1 86 ? 16.101 -1.192 0.839 1.00 69.94 86 ILE A O 1
ATOM 689 N N . GLN A 1 87 ? 17.884 -2.548 0.974 1.00 73.00 87 GLN A N 1
ATOM 690 C CA . GLN A 1 87 ? 18.703 -1.632 1.778 1.00 73.00 87 GLN A CA 1
ATOM 691 C C . GLN A 1 87 ? 18.883 -0.270 1.100 1.00 73.00 87 GLN A C 1
ATOM 693 O O . GLN A 1 87 ? 18.851 0.761 1.769 1.00 73.00 87 GLN A O 1
ATOM 698 N N . ASN A 1 88 ? 18.974 -0.246 -0.231 1.00 72.00 88 ASN A N 1
ATOM 699 C CA . ASN A 1 88 ? 19.112 0.997 -0.990 1.00 72.00 88 ASN A CA 1
ATOM 700 C C . ASN A 1 88 ? 17.815 1.824 -1.001 1.00 72.00 88 ASN A C 1
ATOM 702 O O . ASN A 1 88 ? 17.855 3.033 -1.216 1.00 72.00 88 ASN A O 1
ATOM 706 N N . ASN A 1 89 ? 16.671 1.198 -0.707 1.00 7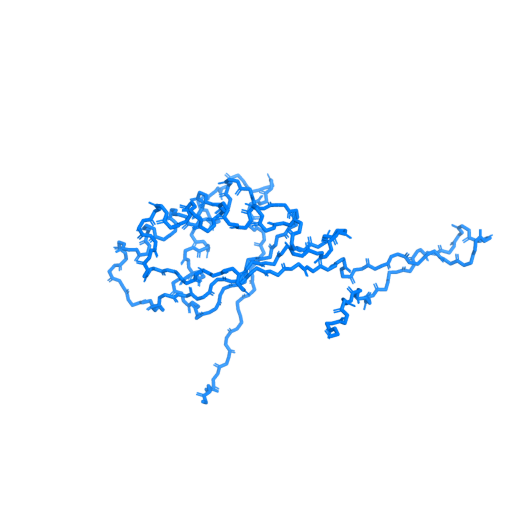1.31 89 ASN A N 1
ATOM 707 C CA . ASN A 1 89 ? 15.373 1.858 -0.575 1.00 71.31 89 ASN A CA 1
ATOM 708 C C . ASN A 1 89 ? 14.963 2.056 0.901 1.00 71.31 89 ASN A C 1
ATOM 710 O O . ASN A 1 89 ? 13.929 2.672 1.163 1.00 71.31 89 ASN A O 1
ATOM 714 N N . GLN A 1 90 ? 15.764 1.585 1.867 1.00 76.69 90 GLN A N 1
ATOM 715 C CA . GLN A 1 90 ? 15.407 1.559 3.288 1.00 76.69 90 GLN A CA 1
ATOM 716 C C . GLN A 1 90 ? 15.115 2.955 3.841 1.00 76.69 90 GLN A C 1
ATOM 718 O O . GLN A 1 90 ? 14.118 3.140 4.525 1.00 76.69 90 GLN A O 1
ATOM 723 N N . ALA A 1 91 ? 15.915 3.962 3.481 1.00 76.12 91 ALA A N 1
ATOM 724 C CA . ALA A 1 91 ? 15.694 5.334 3.941 1.00 76.12 91 ALA A CA 1
ATOM 725 C C . ALA A 1 91 ? 14.342 5.909 3.472 1.00 76.12 91 ALA A C 1
ATOM 727 O O . ALA A 1 91 ? 13.687 6.645 4.210 1.00 76.12 91 ALA A O 1
ATOM 728 N N . ALA A 1 92 ? 13.904 5.560 2.257 1.00 71.81 92 ALA A N 1
ATOM 729 C CA . ALA A 1 92 ? 12.590 5.950 1.755 1.00 71.81 92 ALA A CA 1
ATOM 730 C C . ALA A 1 92 ? 11.476 5.187 2.488 1.00 71.81 92 ALA A C 1
ATOM 732 O O . ALA A 1 92 ? 10.509 5.808 2.925 1.00 71.81 92 ALA A O 1
ATOM 733 N N . ILE A 1 93 ? 11.645 3.872 2.681 1.00 77.00 93 ILE A N 1
ATOM 734 C CA . ILE A 1 93 ? 10.728 3.004 3.442 1.00 77.00 93 ILE A CA 1
ATOM 735 C C . ILE A 1 93 ? 10.535 3.528 4.869 1.00 77.00 93 ILE A C 1
ATOM 737 O O . ILE A 1 93 ? 9.404 3.742 5.301 1.00 77.00 93 ILE A O 1
ATOM 741 N N . ASP A 1 94 ? 11.626 3.820 5.573 1.00 81.19 94 ASP A N 1
ATOM 742 C CA . ASP A 1 94 ? 11.601 4.338 6.939 1.00 81.19 94 ASP A CA 1
ATOM 743 C C . ASP A 1 94 ? 10.887 5.686 7.014 1.00 81.19 94 ASP A C 1
ATOM 745 O O . ASP A 1 94 ? 10.089 5.910 7.926 1.00 81.19 94 ASP A O 1
ATOM 749 N N . LYS A 1 95 ? 11.110 6.568 6.030 1.00 78.25 95 LYS A N 1
ATOM 750 C CA . LYS A 1 95 ? 10.401 7.848 5.935 1.00 78.25 95 LYS A CA 1
ATOM 751 C C . LYS A 1 95 ? 8.895 7.643 5.767 1.00 78.25 95 LYS A C 1
ATOM 753 O O . LYS A 1 95 ? 8.121 8.290 6.460 1.00 78.25 95 LYS A O 1
ATOM 758 N N . ILE A 1 96 ? 8.472 6.727 4.898 1.00 74.19 96 ILE A N 1
ATOM 759 C CA . ILE A 1 96 ? 7.049 6.423 4.677 1.00 74.19 96 ILE A CA 1
ATOM 760 C C . ILE A 1 96 ? 6.422 5.870 5.950 1.00 74.19 96 ILE A C 1
ATOM 762 O O . ILE A 1 96 ? 5.350 6.310 6.348 1.00 74.19 96 ILE A O 1
ATOM 766 N N . ILE A 1 97 ? 7.100 4.939 6.619 1.00 78.00 97 ILE A N 1
ATOM 767 C CA . ILE A 1 97 ? 6.627 4.365 7.879 1.00 78.00 97 ILE A CA 1
ATOM 768 C C . ILE A 1 97 ? 6.530 5.449 8.954 1.00 78.00 97 ILE A C 1
ATOM 770 O O . ILE A 1 97 ? 5.546 5.484 9.688 1.00 78.00 97 ILE A O 1
ATOM 774 N N . ALA A 1 98 ? 7.517 6.340 9.054 1.00 79.00 98 ALA A N 1
ATOM 775 C CA . ALA A 1 98 ? 7.496 7.452 9.998 1.00 79.00 98 ALA A CA 1
ATOM 776 C C . ALA A 1 98 ? 6.345 8.424 9.705 1.00 79.00 98 ALA A C 1
ATOM 778 O O . ALA A 1 98 ? 5.607 8.793 10.615 1.00 79.00 98 ALA A O 1
ATOM 779 N N . ASP A 1 99 ? 6.148 8.776 8.437 1.00 71.81 99 ASP A N 1
ATOM 780 C CA . ASP A 1 99 ? 5.068 9.649 7.996 1.00 71.81 99 ASP A CA 1
ATOM 781 C C . ASP A 1 99 ? 3.700 9.022 8.286 1.00 71.81 99 ASP A C 1
ATOM 783 O O . ASP A 1 99 ? 2.828 9.676 8.850 1.00 71.81 99 ASP A O 1
ATOM 787 N N . LEU A 1 100 ? 3.517 7.736 7.987 1.00 70.56 100 LEU A N 1
ATOM 788 C CA . LEU A 1 100 ? 2.290 7.000 8.288 1.00 70.56 100 LEU A CA 1
ATOM 789 C C . LEU A 1 100 ? 2.052 6.876 9.801 1.00 70.56 100 LEU A C 1
ATOM 791 O O . LEU A 1 100 ? 0.918 6.999 10.244 1.00 70.56 100 LEU A O 1
ATOM 795 N N . LYS A 1 101 ? 3.104 6.704 10.608 1.00 71.81 101 LYS A N 1
ATOM 796 C CA . LYS A 1 101 ? 3.015 6.722 12.080 1.00 71.81 101 LYS A CA 1
ATOM 797 C C . LYS A 1 101 ? 2.729 8.109 12.659 1.00 71.81 101 LYS A C 1
ATOM 799 O O . LYS A 1 101 ? 2.260 8.195 13.789 1.00 71.81 101 LYS A O 1
ATOM 804 N N . SER A 1 102 ? 3.062 9.182 11.938 1.00 67.44 102 SER A N 1
ATOM 805 C CA . SER A 1 102 ? 2.788 10.558 12.379 1.00 67.44 102 SER A CA 1
ATOM 806 C C . SER A 1 102 ? 1.301 10.905 12.306 1.00 67.44 102 SER A C 1
ATOM 808 O O . SER A 1 102 ? 0.807 11.727 13.076 1.00 67.44 102 SER A O 1
ATOM 810 N N . PHE A 1 103 ? 0.582 10.238 11.408 1.00 64.50 103 PHE A N 1
ATOM 811 C CA . PHE A 1 103 ? -0.867 10.190 11.418 1.00 64.50 103 PHE A CA 1
ATOM 812 C C . PHE A 1 103 ? -1.303 9.111 12.425 1.00 64.50 103 PHE A C 1
ATOM 814 O O . PHE A 1 103 ? -0.639 8.086 12.561 1.00 64.50 103 PHE A O 1
ATOM 821 N N . ASP A 1 104 ? -2.416 9.310 13.139 1.00 65.19 104 ASP A N 1
ATOM 822 C CA . ASP A 1 104 ? -2.997 8.322 14.074 1.00 65.19 104 ASP A CA 1
ATOM 823 C C . ASP A 1 104 ? -3.641 7.141 13.308 1.00 65.19 104 ASP A C 1
ATOM 825 O O . ASP A 1 104 ? -4.802 6.781 13.497 1.00 65.19 104 ASP A O 1
ATOM 829 N N . LEU A 1 105 ? -2.880 6.572 12.368 1.00 66.44 105 LEU A N 1
ATOM 830 C CA . LEU A 1 105 ? -3.186 5.373 11.589 1.00 66.44 105 LEU A CA 1
ATOM 831 C C . LEU A 1 105 ? -2.965 4.114 12.424 1.00 66.44 105 LEU A C 1
ATOM 833 O O . LEU A 1 105 ? -3.411 3.032 12.036 1.00 66.44 105 LEU A O 1
ATOM 837 N N . SER A 1 106 ? -2.261 4.249 13.554 1.00 61.47 106 SER A N 1
ATOM 838 C CA . SER A 1 106 ? -2.004 3.195 14.528 1.00 61.47 106 SER A CA 1
ATOM 839 C C . SER A 1 106 ? -3.316 2.547 14.968 1.00 61.47 106 SER A C 1
ATOM 841 O O . SER A 1 106 ? -4.120 3.142 15.677 1.00 61.47 106 SER A O 1
ATOM 843 N N . GLY A 1 107 ? -3.536 1.311 14.516 1.00 73.69 107 GLY A N 1
ATOM 844 C CA . GLY A 1 107 ? -4.743 0.524 14.793 1.00 73.69 107 GLY A CA 1
ATOM 845 C C . GLY A 1 107 ? -5.783 0.516 13.667 1.00 73.69 107 GLY A C 1
ATOM 846 O O . GL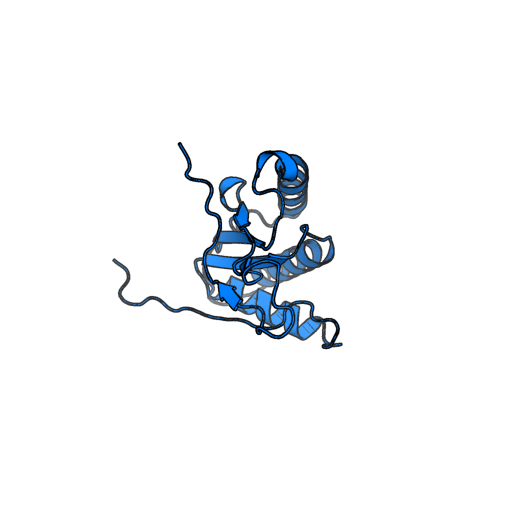Y A 1 107 ? -6.737 -0.256 13.737 1.00 73.69 107 GLY A O 1
ATOM 847 N N . MET A 1 108 ? -5.613 1.321 12.612 1.00 83.81 108 MET A N 1
ATOM 848 C CA . MET A 1 108 ? -6.480 1.289 11.427 1.00 83.81 108 MET A CA 1
ATOM 849 C C . MET A 1 108 ? -5.940 0.379 10.331 1.00 83.81 108 MET A C 1
ATOM 851 O O . MET A 1 108 ? -6.740 -0.275 9.672 1.00 83.81 108 MET A O 1
ATOM 855 N N . ILE A 1 109 ? -4.618 0.353 10.138 1.00 87.69 109 ILE A N 1
ATOM 856 C CA . ILE A 1 109 ? -3.904 -0.420 9.113 1.00 87.69 109 ILE A CA 1
ATOM 857 C C . ILE A 1 109 ? -2.586 -0.920 9.733 1.00 87.69 109 ILE A C 1
ATOM 859 O O . ILE A 1 109 ? -1.969 -0.195 10.516 1.00 87.69 109 ILE A O 1
ATOM 863 N N . ASP A 1 110 ? -2.160 -2.147 9.425 1.00 88.31 110 ASP A N 1
ATOM 864 C CA . ASP A 1 110 ? -0.865 -2.697 9.842 1.00 88.31 110 ASP A CA 1
ATOM 865 C C . ASP A 1 110 ? 0.174 -2.563 8.716 1.00 88.31 110 ASP A C 1
ATOM 867 O O . ASP A 1 110 ? 0.040 -3.169 7.651 1.00 88.31 110 ASP A O 1
ATOM 871 N N . ILE A 1 111 ? 1.202 -1.740 8.952 1.00 85.25 111 ILE A N 1
ATOM 872 C CA . ILE A 1 111 ? 2.314 -1.490 8.026 1.00 85.25 111 ILE A CA 1
ATOM 873 C C . ILE A 1 111 ? 3.619 -1.608 8.805 1.00 85.25 111 ILE A C 1
ATOM 875 O O . ILE A 1 111 ? 3.842 -0.891 9.787 1.00 85.25 111 ILE A O 1
ATOM 879 N N . LYS A 1 112 ? 4.505 -2.491 8.338 1.00 84.81 112 LYS A N 1
ATOM 880 C CA . LYS A 1 112 ? 5.803 -2.770 8.969 1.00 84.81 112 LYS A CA 1
ATOM 881 C C . LYS A 1 112 ? 6.931 -2.758 7.936 1.00 84.81 112 LYS A C 1
ATOM 883 O O . LYS A 1 112 ? 6.651 -2.977 6.758 1.00 84.81 112 LYS A O 1
ATOM 888 N N . PRO A 1 113 ? 8.196 -2.537 8.326 1.00 82.31 113 PRO A N 1
ATOM 889 C CA . PRO A 1 113 ? 9.321 -2.595 7.390 1.00 82.31 113 PRO A CA 1
ATOM 890 C C . PRO A 1 113 ? 9.348 -3.879 6.542 1.00 82.31 113 PRO A C 1
ATOM 892 O O . PRO A 1 113 ? 9.553 -3.813 5.336 1.00 82.31 113 PRO A O 1
ATOM 895 N N . GLU A 1 114 ? 9.022 -5.029 7.134 1.00 86.19 114 GLU A N 1
ATOM 896 C CA . GLU A 1 114 ? 8.953 -6.337 6.465 1.00 86.19 114 GLU A CA 1
ATOM 897 C C . GLU A 1 114 ? 7.806 -6.487 5.445 1.00 86.19 114 GLU A C 1
ATOM 899 O O . GLU A 1 114 ? 7.747 -7.463 4.698 1.00 86.19 114 GLU A O 1
ATOM 904 N N . THR A 1 115 ? 6.878 -5.530 5.393 1.00 88.19 115 THR A N 1
ATOM 905 C CA . THR A 1 115 ? 5.776 -5.524 4.416 1.00 88.19 115 THR A CA 1
ATOM 906 C C . THR A 1 115 ? 6.156 -4.855 3.092 1.00 88.19 115 THR A C 1
ATOM 908 O O . THR A 1 115 ? 5.339 -4.821 2.174 1.00 88.19 115 THR A O 1
ATOM 911 N N . PHE A 1 116 ? 7.393 -4.369 2.953 1.00 86.25 116 PHE A N 1
ATOM 912 C CA . PHE A 1 116 ? 7.925 -3.806 1.713 1.00 86.25 116 PHE A CA 1
ATOM 913 C C . PHE A 1 116 ? 8.755 -4.841 0.952 1.00 86.25 116 PHE A C 1
ATOM 915 O O . PHE A 1 116 ? 9.673 -5.445 1.500 1.00 86.25 116 PHE A O 1
ATOM 922 N N . HIS A 1 117 ? 8.450 -5.006 -0.333 1.00 85.88 117 HIS A N 1
ATOM 923 C CA . HIS A 1 117 ? 9.059 -6.003 -1.212 1.00 85.88 117 HIS A CA 1
ATOM 924 C C . HIS A 1 117 ? 9.534 -5.329 -2.494 1.00 85.88 117 HIS A C 1
ATOM 926 O O . HIS A 1 117 ? 8.829 -4.493 -3.057 1.00 85.88 117 HIS A O 1
ATOM 932 N N . THR A 1 118 ? 10.708 -5.704 -2.984 1.00 83.94 118 THR A N 1
ATOM 933 C CA . THR A 1 118 ? 11.224 -5.298 -4.297 1.00 83.94 118 THR A CA 1
ATOM 934 C C . THR A 1 118 ? 11.101 -6.472 -5.257 1.00 83.94 118 THR A C 1
ATOM 936 O O . THR A 1 118 ? 11.568 -7.569 -4.960 1.00 83.94 118 THR A O 1
ATOM 939 N N . LEU A 1 119 ? 10.467 -6.254 -6.411 1.00 83.88 119 LEU A N 1
ATOM 940 C CA . LEU A 1 119 ? 10.362 -7.273 -7.455 1.00 83.88 119 LEU A CA 1
ATOM 941 C C . LEU A 1 119 ? 11.076 -6.833 -8.740 1.00 83.88 119 LEU A C 1
ATOM 943 O O . LEU A 1 119 ? 11.008 -5.653 -9.115 1.00 83.88 119 LEU A O 1
ATOM 947 N N . PRO A 1 120 ? 11.741 -7.778 -9.433 1.00 80.25 120 PRO A N 1
ATOM 948 C CA . PRO A 1 120 ? 12.361 -7.530 -10.729 1.00 80.25 120 PRO A CA 1
ATOM 949 C C . PRO A 1 120 ? 11.305 -7.278 -11.800 1.00 80.25 120 PRO A C 1
ATOM 951 O O . PRO A 1 120 ? 10.100 -7.421 -11.588 1.00 80.25 120 PRO A O 1
ATOM 954 N N . ASN A 1 121 ? 11.770 -6.949 -13.002 1.00 79.19 121 ASN A N 1
ATOM 955 C CA . ASN A 1 121 ? 10.892 -6.987 -14.157 1.00 79.19 121 ASN A CA 1
ATOM 956 C C . ASN A 1 121 ? 10.398 -8.426 -14.390 1.00 79.19 121 ASN A C 1
ATOM 958 O O . ASN A 1 121 ? 11.198 -9.358 -14.468 1.00 79.19 121 ASN A O 1
ATOM 962 N N . ALA A 1 122 ? 9.081 -8.592 -14.525 1.00 76.25 122 ALA A N 1
ATOM 963 C CA . ALA A 1 122 ? 8.466 -9.878 -14.848 1.00 76.25 122 ALA A CA 1
ATOM 964 C C . ALA A 1 122 ? 8.822 -10.362 -16.266 1.00 76.25 122 ALA A C 1
ATOM 966 O O . ALA A 1 122 ? 8.713 -11.552 -16.557 1.00 76.25 122 ALA A O 1
ATOM 967 N N . PHE A 1 123 ? 9.244 -9.445 -17.144 1.00 77.06 123 PHE A N 1
ATOM 968 C CA . PHE A 1 123 ? 9.516 -9.715 -18.548 1.00 77.06 123 PHE A CA 1
ATOM 969 C C . PHE A 1 123 ? 10.964 -9.395 -18.911 1.00 77.06 123 PHE A C 1
ATOM 971 O O . PHE A 1 123 ? 11.447 -8.277 -18.713 1.00 77.06 123 PHE A O 1
ATOM 978 N N . LYS A 1 124 ? 11.634 -10.355 -19.548 1.00 73.19 124 LYS A N 1
ATOM 979 C CA . LYS A 1 124 ? 12.937 -10.153 -20.182 1.00 73.19 124 LYS A CA 1
ATOM 980 C C . LYS A 1 124 ? 12.791 -10.163 -21.690 1.00 73.19 124 LYS A C 1
ATOM 982 O O . LYS A 1 124 ? 12.140 -11.038 -22.262 1.00 73.19 124 LYS A O 1
ATOM 987 N N . LYS A 1 125 ? 13.428 -9.189 -22.336 1.00 68.94 125 LYS A N 1
ATOM 988 C CA . LYS A 1 125 ? 13.579 -9.174 -23.790 1.00 68.94 125 LYS A CA 1
ATOM 989 C C . LYS A 1 125 ? 14.816 -9.978 -24.154 1.00 68.94 125 LYS A C 1
ATOM 991 O O . LYS A 1 125 ? 15.929 -9.527 -23.896 1.00 68.94 125 LYS A O 1
ATOM 996 N N . GLU A 1 126 ? 14.626 -11.121 -24.795 1.00 67.38 126 GLU A N 1
ATOM 997 C CA . GLU A 1 126 ? 15.716 -11.785 -25.498 1.00 67.38 126 GLU A CA 1
ATOM 998 C C . GLU A 1 126 ? 15.747 -11.278 -26.939 1.00 67.38 126 GLU A C 1
ATOM 1000 O O . GLU A 1 126 ? 14.763 -11.350 -27.684 1.00 67.38 126 GLU A O 1
ATOM 1005 N N . ARG A 1 127 ? 16.898 -10.732 -27.341 1.00 58.88 127 ARG A N 1
ATOM 1006 C CA . ARG A 1 127 ? 17.205 -10.607 -28.764 1.00 58.88 127 ARG A CA 1
ATOM 1007 C C . ARG A 1 127 ? 17.649 -11.985 -29.239 1.00 58.88 127 ARG A C 1
ATOM 1009 O O . ARG A 1 127 ? 18.482 -12.612 -28.586 1.00 58.88 127 ARG A O 1
ATOM 1016 N N . GLY A 1 128 ? 17.103 -12.432 -30.369 1.00 58.91 128 GLY A N 1
ATOM 1017 C CA . GLY A 1 128 ? 17.642 -13.586 -31.084 1.00 58.91 128 GLY A CA 1
ATOM 1018 C C . GLY A 1 128 ? 19.136 -13.397 -31.400 1.00 58.91 128 GLY A C 1
ATOM 1019 O O . GLY A 1 128 ? 19.675 -12.302 -31.199 1.00 58.91 128 GLY A O 1
ATOM 1020 N N . PRO A 1 129 ? 19.827 -14.447 -31.878 1.00 59.22 129 PRO A N 1
ATOM 1021 C CA . PRO A 1 129 ? 21.246 -14.368 -32.216 1.00 59.22 129 PRO A CA 1
ATOM 1022 C C . PRO A 1 129 ? 21.535 -13.114 -33.054 1.00 59.22 129 PRO A C 1
ATOM 1024 O O . PRO A 1 129 ? 20.781 -12.799 -33.972 1.00 59.22 129 PRO A O 1
ATOM 1027 N N . LEU A 1 130 ? 22.620 -12.413 -32.699 1.00 57.81 130 LEU A N 1
ATOM 1028 C CA . LEU A 1 130 ? 23.021 -11.042 -33.082 1.00 57.81 130 LEU A CA 1
ATOM 1029 C C . LEU A 1 130 ? 22.920 -10.649 -34.575 1.00 57.81 130 LEU A C 1
ATOM 1031 O O . LEU A 1 130 ? 23.109 -9.478 -34.893 1.00 57.81 130 LEU A O 1
ATOM 1035 N N . ASN A 1 131 ? 22.617 -11.580 -35.477 1.00 57.53 131 ASN A N 1
ATOM 1036 C CA . ASN A 1 131 ? 22.705 -11.408 -36.923 1.00 57.53 131 ASN A CA 1
ATOM 1037 C C . ASN A 1 131 ? 21.359 -11.341 -37.658 1.00 57.53 131 ASN A C 1
ATOM 1039 O O . ASN A 1 131 ? 21.383 -11.142 -38.870 1.00 57.53 131 ASN A O 1
ATOM 1043 N N . ASP A 1 132 ? 20.209 -11.488 -36.990 1.00 59.81 132 ASP A N 1
ATOM 1044 C CA . ASP A 1 132 ? 18.916 -11.438 -37.685 1.00 59.81 132 ASP A CA 1
ATOM 1045 C C . ASP A 1 132 ? 17.930 -10.460 -37.033 1.00 59.81 132 ASP A C 1
ATOM 1047 O O . ASP A 1 132 ? 17.192 -10.776 -36.099 1.00 59.81 132 ASP A O 1
ATOM 1051 N N . THR A 1 133 ? 17.934 -9.226 -37.540 1.00 61.62 133 THR A N 1
ATOM 1052 C CA . THR A 1 133 ? 17.040 -8.140 -37.113 1.00 61.62 133 THR A CA 1
ATOM 1053 C C . THR A 1 133 ? 15.589 -8.334 -37.556 1.00 61.62 133 THR A C 1
ATOM 1055 O O . THR A 1 133 ? 14.738 -7.543 -37.157 1.00 61.62 133 THR A O 1
ATOM 1058 N N . ASN A 1 134 ? 15.298 -9.347 -38.382 1.00 66.25 134 ASN A N 1
ATOM 1059 C CA . ASN A 1 134 ? 13.947 -9.632 -38.869 1.00 66.25 134 ASN A CA 1
ATOM 1060 C C . ASN A 1 134 ? 13.167 -10.595 -37.964 1.00 66.25 134 ASN A C 1
ATOM 1062 O O . ASN A 1 134 ? 11.966 -10.782 -38.168 1.00 66.25 134 ASN A O 1
ATOM 1066 N N . LEU A 1 135 ? 13.814 -11.206 -36.967 1.00 61.47 135 LEU A N 1
ATOM 1067 C CA . LEU A 1 135 ? 13.131 -12.066 -36.006 1.00 61.47 135 LEU A CA 1
ATOM 1068 C C . LEU A 1 135 ? 12.385 -11.222 -34.957 1.00 61.47 135 LEU A C 1
ATOM 1070 O O . LEU A 1 135 ? 12.952 -10.266 -34.415 1.00 61.47 135 LEU A O 1
ATOM 1074 N N . PRO A 1 136 ? 11.125 -11.564 -34.628 1.00 64.06 136 PRO A N 1
ATOM 1075 C CA . PRO A 1 136 ? 10.389 -10.880 -33.574 1.00 64.06 136 PRO A CA 1
ATOM 1076 C C . PRO A 1 136 ? 11.117 -11.031 -32.233 1.00 64.06 136 PRO A C 1
ATOM 1078 O O . PRO A 1 136 ? 11.619 -12.103 -31.894 1.00 64.06 136 PRO A O 1
ATOM 1081 N N . CYS A 1 137 ? 11.173 -9.945 -31.460 1.00 63.22 137 CYS A N 1
ATOM 1082 C CA . CYS A 1 137 ? 11.732 -9.974 -30.111 1.00 63.22 137 CYS A CA 1
ATOM 1083 C C . CYS A 1 137 ? 10.897 -10.923 -29.243 1.00 63.22 137 CYS A C 1
ATOM 1085 O O . CYS A 1 137 ? 9.692 -10.718 -29.085 1.00 63.22 137 CYS A O 1
ATOM 1087 N N . LEU A 1 138 ? 11.538 -11.953 -28.691 1.00 70.44 138 LEU A N 1
ATOM 1088 C CA . LEU A 1 138 ? 10.890 -12.887 -27.780 1.00 70.44 138 LEU A CA 1
ATOM 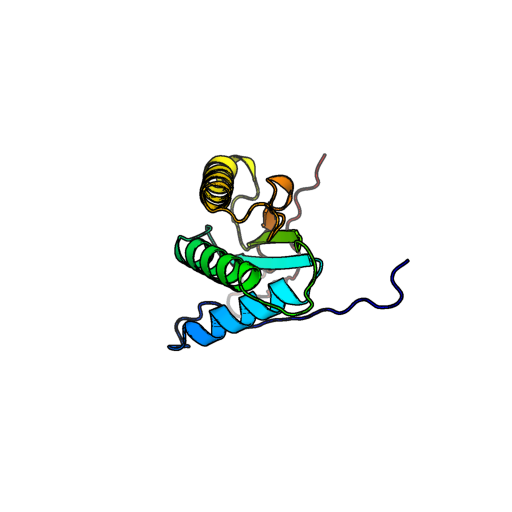1089 C C . LEU A 1 138 ? 10.844 -12.264 -26.384 1.00 70.44 138 LEU A C 1
ATOM 1091 O O . LEU A 1 138 ? 11.848 -11.762 -25.870 1.00 70.44 138 LEU A O 1
ATOM 1095 N N . ILE A 1 139 ? 9.659 -12.289 -25.779 1.00 68.62 139 ILE A N 1
ATOM 1096 C CA . ILE A 1 139 ? 9.454 -11.892 -24.389 1.00 68.62 139 ILE A CA 1
ATOM 1097 C C . ILE A 1 139 ? 9.391 -13.172 -23.564 1.00 68.62 139 ILE A C 1
ATOM 1099 O O . ILE A 1 139 ? 8.513 -14.004 -23.789 1.00 68.62 139 ILE A O 1
ATOM 1103 N N . LYS A 1 140 ? 10.310 -13.324 -22.610 1.00 69.69 140 LYS A N 1
ATOM 1104 C CA . LYS A 1 140 ? 10.277 -14.413 -21.630 1.00 69.69 140 LYS A CA 1
ATOM 1105 C C . LYS A 1 140 ? 9.734 -13.919 -20.297 1.00 69.69 140 LYS A C 1
ATOM 1107 O O . LYS A 1 140 ? 10.126 -12.853 -19.822 1.00 69.69 140 LYS A O 1
ATOM 1112 N N . THR A 1 141 ? 8.868 -14.723 -19.690 1.00 64.94 141 THR A N 1
ATOM 1113 C CA . THR A 1 141 ? 8.371 -14.554 -18.319 1.00 64.94 141 THR A CA 1
ATOM 1114 C C . THR A 1 141 ? 9.250 -15.350 -17.360 1.00 64.94 141 THR A C 1
ATOM 1116 O O . THR A 1 141 ? 8.850 -16.395 -16.854 1.00 64.94 141 THR A O 1
ATOM 1119 N N . GLU A 1 142 ? 10.480 -14.889 -17.165 1.00 67.44 142 GLU A N 1
ATOM 1120 C CA . GLU A 1 142 ? 11.444 -15.487 -16.235 1.00 67.44 142 GLU A CA 1
ATOM 1121 C C . GLU A 1 142 ? 11.960 -14.378 -15.309 1.00 67.44 142 GLU A C 1
ATOM 1123 O O . GLU A 1 142 ? 12.942 -13.705 -15.651 1.00 67.44 142 GLU A O 1
ATOM 1128 N N . PRO A 1 143 ? 11.279 -14.123 -14.176 1.00 61.62 143 PRO A N 1
ATOM 1129 C CA . PRO A 1 143 ? 11.718 -13.113 -13.222 1.00 61.62 143 PRO A CA 1
ATOM 1130 C C . PRO A 1 143 ? 13.095 -13.482 -12.646 1.00 61.62 143 PRO A C 1
ATOM 1132 O O . PRO A 1 143 ? 13.329 -14.637 -12.291 1.00 61.62 143 PRO A O 1
ATOM 1135 N N . ASP A 1 144 ? 13.997 -12.502 -12.529 1.00 61.53 144 ASP A N 1
ATOM 1136 C CA . ASP A 1 144 ? 15.261 -12.654 -11.792 1.00 61.53 144 ASP A CA 1
ATOM 1137 C C . ASP A 1 144 ? 14.995 -12.591 -10.290 1.00 61.53 144 ASP A C 1
ATOM 1139 O O . ASP A 1 144 ? 15.026 -11.522 -9.679 1.00 61.53 144 ASP A O 1
ATOM 1143 N N . PHE A 1 145 ? 14.701 -13.731 -9.67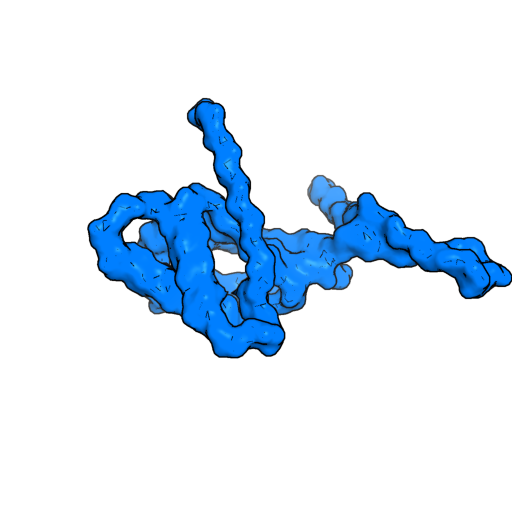7 1.00 60.09 145 PHE A N 1
ATOM 1144 C CA . PHE A 1 145 ? 14.687 -13.800 -8.223 1.00 60.09 145 PHE A CA 1
ATOM 1145 C C . PHE A 1 145 ? 16.130 -13.775 -7.711 1.00 60.09 145 PHE A C 1
ATOM 1147 O O . PHE A 1 145 ? 16.972 -14.540 -8.179 1.00 60.09 145 PHE A O 1
ATOM 1154 N N . ILE A 1 146 ? 16.423 -12.911 -6.737 1.00 56.62 146 ILE A N 1
ATOM 1155 C CA . ILE A 1 146 ? 17.618 -13.103 -5.913 1.00 56.62 146 ILE A CA 1
ATOM 1156 C C . ILE A 1 146 ? 17.313 -14.298 -5.013 1.00 56.62 146 ILE A C 1
ATOM 1158 O O . ILE A 1 146 ? 16.403 -14.224 -4.186 1.00 56.62 146 ILE A O 1
ATOM 1162 N N . GLU A 1 147 ? 18.048 -15.396 -5.179 1.00 52.38 147 GLU A N 1
ATOM 1163 C CA . GLU A 1 147 ? 18.070 -16.454 -4.171 1.00 52.38 147 GLU A CA 1
ATOM 1164 C C . GLU A 1 147 ? 18.605 -15.843 -2.871 1.00 52.38 147 GLU A C 1
ATOM 1166 O O . GLU A 1 147 ? 19.746 -15.380 -2.806 1.00 52.38 147 GLU A O 1
ATOM 1171 N N . LEU A 1 148 ? 17.758 -15.777 -1.843 1.00 47.59 148 LEU A N 1
ATOM 1172 C CA . LEU A 1 148 ? 18.203 -15.443 -0.495 1.00 47.59 148 LEU A CA 1
ATOM 1173 C C . LEU A 1 148 ? 19.060 -16.618 0.000 1.00 47.59 148 LEU A C 1
ATOM 1175 O O . LEU A 1 148 ? 18.517 -17.682 0.294 1.00 47.59 148 LEU A O 1
ATOM 1179 N N . VAL A 1 149 ? 20.383 -16.425 0.020 1.00 36.09 149 VAL A N 1
ATOM 1180 C CA . VAL A 1 149 ? 21.366 -17.342 0.629 1.00 36.09 149 VAL A CA 1
ATOM 1181 C C . VAL A 1 149 ? 21.337 -17.220 2.146 1.00 36.09 149 VAL A C 1
ATOM 1183 O O . VAL A 1 149 ? 21.348 -16.067 2.636 1.00 36.09 149 VAL A O 1
#

Mean predicted aligned error: 9.66 Å

InterPro domains:
  IPR027417 P-loop containing nucleoside triphosphate hydrolase [G3DSA:3.40.50.300] (1-105)
  IPR027417 P-loop containing nucleoside triphosphate hydrolase [SSF52540] (4-77)

Foldseek 3Di:
DDPDDDDDDDDDQPNPPDPDNVVNLVVVLVCLFADQEAEAEDEDADDVSNLVSVLVSLVVLVVDPDHGDWAHEYAYEHEQDPDQDVVVCVVRLVVSVVSCVVRVSPGSYDYDSVSYGYWHHQWDWDDDPPPDPPDDTDIDRDTDDDPPD

Solvent-accessible surface area (backbone atoms only — not comparable to full-atom values): 9258 Å² total; per-residue (Å²): 140,76,97,74,87,86,84,85,86,84,84,71,74,87,39,88,88,55,90,59,67,63,57,44,45,53,51,52,36,49,50,47,35,74,23,70,65,43,78,49,78,42,74,69,72,95,48,73,65,61,53,52,48,51,52,55,30,41,57,49,58,73,69,51,93,63,96,55,45,82,37,17,36,44,31,40,35,32,32,58,35,92,68,63,59,58,75,84,47,38,71,59,50,51,48,51,52,50,55,49,62,71,41,90,37,78,75,54,47,42,75,56,81,88,33,57,43,62,36,44,44,57,63,40,79,44,75,65,72,96,85,52,89,84,59,78,75,46,76,42,84,63,58,69,73,79,80,86,126

Radius of gyration: 18.68 Å; Cα contacts (8 Å, |Δi|>4): 175; chains: 1; bounding box: 43×36×54 Å

pLDDT: mean 77.42, std 11.98, range [36.09, 94.88]

Organism: NCBI:txid1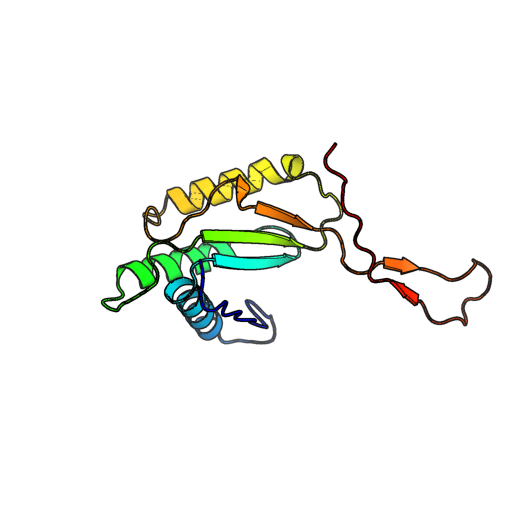234261

Sequence (149 aa):
DFDYIMIIDTEGLLGVEREDKEFDRRLVLFCLAVSHLVIVNMIGEVNESLKTMLTLCADSLKQMNVNRVPQPIVHFILNQKADLNIQNNQAAIDKIIADLKSFDLSGMIDIKPETFHTLPNAFKKERGPLNDTNLPCLIKTEPDFIELV